Protein AF-H3ZGI3-F1 (afdb_monomer_lite)

pLDDT: mean 88.39, std 12.82, range [35.78, 97.44]

Secondary structure (DSSP, 8-state):
-----PEEEEE-HHHHHHHHHHHHHTT--STT--EEEEETTEEEEEEE-TTSSEEEEES--BSSHHHHHHHHHHHHHHH-

Foldseek 3Di:
DDPLPQAEDEDEPVVQLVQLLVCVVVVHDSPPFWDWDADPQWIWIWGAHPVNRHIYIYPDTHNDPVVVCVVVVVSVVVSD

Radius of gyration: 12.81 Å; chains: 1; bounding box: 39×20×33 Å

Structure (mmCIF, N/CA/C/O backbone):
data_AF-H3ZGI3-F1
#
_entry.id   AF-H3ZGI3-F1
#
loop_
_atom_site.group_PDB
_atom_site.id
_atom_site.type_symbol
_atom_site.label_atom_id
_atom_site.label_alt_id
_atom_site.label_comp_id
_atom_site.label_asym_id
_atom_site.label_entity_id
_atom_site.label_seq_id
_atom_site.pdbx_PDB_ins_code
_atom_site.Cartn_x
_atom_site.Cartn_y
_atom_site.Cartn_z
_atom_site.occupancy
_atom_site.B_iso_or_equiv
_atom_site.auth_seq_id
_atom_site.auth_comp_id
_atom_site.auth_asym_id
_atom_site.auth_atom_id
_atom_site.pdbx_PDB_model_num
ATOM 1 N N . MET A 1 1 ? 27.529 -6.684 10.413 1.00 35.78 1 MET A N 1
ATOM 2 C CA . MET A 1 1 ? 26.216 -7.021 9.825 1.00 35.78 1 MET A CA 1
ATOM 3 C C . MET A 1 1 ? 25.415 -5.733 9.777 1.00 35.78 1 MET A C 1
ATOM 5 O O . MET A 1 1 ? 24.874 -5.321 10.792 1.00 35.78 1 MET A O 1
ATOM 9 N N . THR A 1 2 ? 25.476 -5.011 8.659 1.00 39.56 2 THR A N 1
ATOM 10 C CA . THR A 1 2 ? 24.792 -3.720 8.525 1.00 39.56 2 THR A CA 1
ATOM 11 C C . THR A 1 2 ? 23.322 -4.008 8.269 1.00 39.56 2 THR A C 1
ATOM 13 O O . THR A 1 2 ? 22.963 -4.504 7.205 1.00 39.56 2 THR A O 1
ATOM 16 N N . ILE A 1 3 ? 22.481 -3.778 9.274 1.00 44.84 3 ILE A N 1
ATOM 17 C CA . ILE A 1 3 ? 21.030 -3.809 9.109 1.00 44.84 3 ILE A CA 1
ATOM 18 C C . ILE A 1 3 ? 20.696 -2.570 8.275 1.00 44.84 3 ILE A C 1
ATOM 20 O O . ILE A 1 3 ? 20.706 -1.456 8.794 1.00 44.84 3 ILE A O 1
ATOM 24 N N . PHE A 1 4 ? 20.475 -2.737 6.970 1.00 48.44 4 PHE A N 1
ATOM 25 C CA . PHE A 1 4 ? 19.838 -1.697 6.166 1.00 48.44 4 PHE A CA 1
ATOM 26 C C . PHE A 1 4 ? 18.373 -1.645 6.600 1.00 48.44 4 PHE A C 1
ATOM 28 O O . PHE A 1 4 ? 17.528 -2.379 6.095 1.00 48.44 4 PHE A O 1
ATOM 35 N N . SER A 1 5 ? 18.088 -0.841 7.621 1.00 62.31 5 SER A N 1
ATOM 36 C CA . SER A 1 5 ? 16.719 -0.537 8.017 1.00 62.31 5 SER A CA 1
ATOM 37 C C . SER A 1 5 ? 16.076 0.243 6.875 1.00 62.31 5 SER A C 1
ATOM 39 O O . SER A 1 5 ? 16.480 1.370 6.600 1.00 62.31 5 SER A O 1
ATOM 41 N N . MET A 1 6 ? 15.121 -0.376 6.183 1.00 76.12 6 MET A N 1
ATOM 42 C CA . MET A 1 6 ? 14.389 0.247 5.080 1.00 76.12 6 MET A CA 1
ATOM 43 C C . MET A 1 6 ? 13.700 1.521 5.590 1.00 76.12 6 MET A C 1
ATOM 45 O O . MET A 1 6 ? 12.899 1.466 6.530 1.00 76.12 6 MET A O 1
ATOM 49 N N . GLU A 1 7 ? 14.043 2.674 5.017 1.00 87.69 7 GLU A N 1
ATOM 50 C CA . GLU A 1 7 ? 13.550 3.967 5.494 1.00 87.69 7 GLU A CA 1
ATOM 51 C C . GLU A 1 7 ? 12.052 4.081 5.205 1.00 87.69 7 GLU A C 1
ATOM 53 O O . GLU A 1 7 ? 11.619 3.885 4.070 1.00 87.69 7 GLU A O 1
ATOM 58 N N . THR A 1 8 ? 11.245 4.380 6.225 1.00 91.31 8 THR A N 1
ATOM 59 C CA . THR A 1 8 ? 9.802 4.577 6.049 1.00 91.31 8 THR A CA 1
ATOM 60 C C . THR A 1 8 ? 9.470 6.059 6.032 1.00 91.31 8 THR A C 1
ATOM 62 O O . THR A 1 8 ? 9.713 6.759 7.012 1.00 91.31 8 THR A O 1
ATOM 65 N N . ILE A 1 9 ? 8.866 6.520 4.939 1.00 94.94 9 ILE A N 1
ATOM 66 C CA . ILE A 1 9 ? 8.493 7.918 4.729 1.00 94.94 9 ILE A CA 1
ATOM 67 C C . ILE A 1 9 ? 6.975 8.017 4.611 1.00 94.94 9 ILE A C 1
ATOM 69 O O . ILE A 1 9 ? 6.347 7.291 3.838 1.00 94.94 9 ILE A O 1
ATOM 73 N N . GLU A 1 10 ? 6.375 8.936 5.365 1.00 95.94 10 GLU A N 1
ATOM 74 C CA . GLU A 1 10 ? 4.946 9.217 5.263 1.00 95.94 10 GLU A CA 1
ATOM 75 C C . GLU A 1 10 ? 4.637 10.144 4.082 1.00 95.94 10 GLU A C 1
ATOM 77 O O . GLU A 1 10 ? 5.119 11.277 4.011 1.00 95.94 10 GLU A O 1
ATOM 82 N N . VAL A 1 11 ? 3.766 9.693 3.183 1.00 96.75 11 VAL A N 1
ATOM 83 C CA . VAL A 1 11 ? 3.448 10.379 1.928 1.00 96.75 11 VAL A CA 1
ATOM 84 C C . VAL A 1 11 ? 1.972 10.747 1.812 1.00 96.75 11 VAL A C 1
ATOM 86 O O . VAL A 1 11 ? 1.092 10.134 2.426 1.00 96.75 11 VAL A O 1
ATOM 89 N N . SER A 1 12 ? 1.692 11.780 1.017 1.00 97.38 12 SER A N 1
ATOM 90 C CA . SER A 1 12 ? 0.326 12.124 0.620 1.00 97.38 12 SER A CA 1
ATOM 91 C C . SER A 1 12 ? -0.253 11.086 -0.345 1.00 97.38 12 SER A C 1
ATOM 93 O O . SER A 1 12 ? 0.471 10.282 -0.931 1.00 97.38 12 SER A O 1
ATOM 95 N N . GLU A 1 13 ? -1.567 11.131 -0.559 1.00 96.25 13 GLU A N 1
ATOM 96 C CA . GLU A 1 13 ? -2.234 10.269 -1.540 1.00 96.25 13 GLU A CA 1
ATOM 97 C C . GLU A 1 13 ? -1.690 10.471 -2.964 1.00 96.25 13 GLU A C 1
ATOM 99 O O . GLU A 1 13 ? -1.429 9.493 -3.658 1.00 96.25 13 GLU A O 1
ATOM 104 N N . ALA A 1 14 ? -1.430 11.715 -3.379 1.00 95.12 14 ALA A N 1
ATOM 105 C CA . ALA A 1 14 ? -0.862 12.008 -4.697 1.00 95.12 14 ALA A CA 1
ATOM 106 C C . ALA A 1 14 ? 0.533 11.384 -4.879 1.00 95.12 14 ALA A C 1
ATOM 108 O O . ALA A 1 14 ? 0.820 10.762 -5.900 1.00 95.12 14 ALA A O 1
ATOM 109 N N . GLN A 1 15 ? 1.389 11.500 -3.860 1.00 95.69 15 GLN A N 1
ATOM 110 C CA . GLN A 1 15 ? 2.717 10.887 -3.864 1.00 95.69 15 GLN A CA 1
ATOM 111 C C . GLN A 1 15 ? 2.629 9.356 -3.864 1.00 95.69 15 GLN A C 1
ATOM 113 O O . GLN A 1 15 ? 3.369 8.704 -4.594 1.00 95.69 15 GLN A O 1
ATOM 118 N N . PHE A 1 16 ? 1.707 8.779 -3.091 1.00 95.62 16 PHE A N 1
ATOM 119 C CA . PHE A 1 16 ? 1.474 7.336 -3.057 1.00 95.62 16 PHE A CA 1
ATOM 120 C C . PHE A 1 16 ? 1.036 6.800 -4.428 1.00 95.62 16 PHE A C 1
ATOM 122 O O . PHE A 1 16 ? 1.619 5.842 -4.935 1.00 95.62 16 PHE A O 1
ATOM 129 N N . ARG A 1 17 ? 0.077 7.476 -5.077 1.00 94.94 17 ARG A N 1
ATOM 130 C CA . ARG A 1 17 ? -0.374 7.172 -6.446 1.00 94.94 17 ARG A CA 1
ATOM 131 C C . ARG A 1 17 ? 0.775 7.235 -7.450 1.00 94.94 17 ARG A C 1
ATOM 133 O O . ARG A 1 17 ? 0.899 6.345 -8.285 1.00 94.94 17 ARG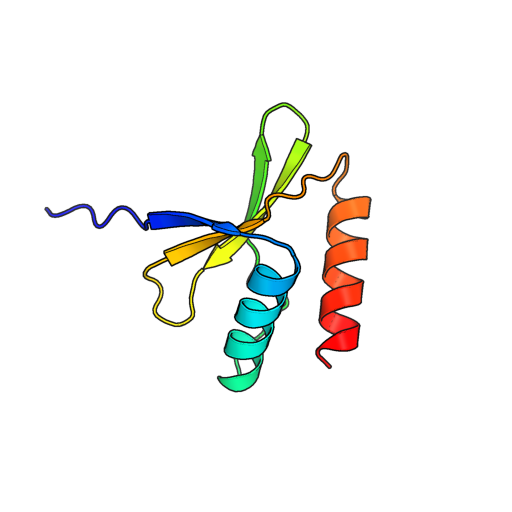 A O 1
ATOM 140 N N . GLN A 1 18 ? 1.664 8.224 -7.335 1.00 94.19 18 GLN A N 1
ATOM 141 C CA . GLN A 1 18 ? 2.850 8.316 -8.191 1.00 94.19 18 GLN A CA 1
ATOM 142 C C . GLN A 1 18 ? 3.765 7.087 -8.051 1.00 94.19 18 GLN A C 1
ATOM 144 O O . GLN A 1 18 ? 4.313 6.621 -9.049 1.00 94.19 18 GLN A O 1
ATOM 149 N N . GLN A 1 19 ? 3.924 6.536 -6.843 1.00 93.06 19 GLN A N 1
ATOM 150 C CA . GLN A 1 19 ? 4.724 5.321 -6.648 1.00 93.06 19 GLN A CA 1
ATOM 151 C C . GLN A 1 19 ? 4.058 4.094 -7.270 1.00 93.06 19 GLN A C 1
ATOM 153 O O . GLN A 1 19 ? 4.736 3.318 -7.939 1.00 93.06 19 GLN A O 1
ATOM 158 N N . LEU A 1 20 ? 2.740 3.944 -7.128 1.00 93.62 20 LEU A N 1
ATOM 159 C CA . LEU A 1 20 ? 1.994 2.872 -7.796 1.00 93.62 20 LEU A CA 1
ATOM 160 C C . LEU A 1 20 ? 2.120 2.957 -9.326 1.00 93.62 20 LEU A C 1
ATOM 162 O O . LEU A 1 20 ? 2.371 1.946 -9.978 1.00 93.62 20 LEU A O 1
ATOM 166 N N . TRP A 1 21 ? 2.054 4.166 -9.891 1.00 92.19 21 TRP A N 1
ATOM 167 C CA . TRP A 1 21 ? 2.301 4.408 -11.317 1.00 92.19 21 TRP A CA 1
ATOM 168 C C . TRP A 1 21 ? 3.696 3.946 -11.754 1.00 92.19 21 TRP A C 1
ATOM 170 O O . TRP A 1 21 ? 3.840 3.273 -12.775 1.00 92.19 21 TRP A O 1
ATOM 180 N N . ARG A 1 22 ? 4.734 4.262 -10.965 1.00 91.06 22 ARG A N 1
ATOM 181 C CA . ARG A 1 22 ? 6.106 3.799 -11.233 1.00 91.06 22 ARG A CA 1
ATOM 182 C C . ARG A 1 22 ? 6.180 2.275 -11.235 1.00 91.06 22 ARG A C 1
ATOM 184 O O . ARG A 1 22 ? 6.757 1.707 -12.157 1.00 91.06 22 ARG A O 1
ATOM 191 N N . TRP A 1 23 ? 5.544 1.613 -10.272 1.00 90.88 23 TRP A N 1
ATOM 192 C CA . TRP A 1 23 ? 5.466 0.151 -10.236 1.00 90.88 23 TRP A CA 1
ATOM 193 C C . TRP A 1 23 ? 4.753 -0.446 -11.452 1.00 90.88 23 TRP A C 1
ATOM 195 O O . TRP A 1 23 ? 5.258 -1.415 -12.022 1.00 90.88 23 TRP A O 1
ATOM 205 N N . LYS A 1 24 ? 3.642 0.155 -11.900 1.00 88.81 24 LYS A N 1
ATOM 206 C CA . LYS A 1 24 ? 2.975 -0.260 -13.143 1.00 88.81 24 LYS A CA 1
ATOM 207 C C . LYS A 1 24 ? 3.914 -0.122 -14.338 1.00 88.81 24 LYS A C 1
ATOM 209 O O . LYS A 1 24 ? 4.046 -1.057 -15.121 1.00 88.81 24 LYS A O 1
ATOM 214 N N . SER A 1 25 ? 4.599 1.018 -14.462 1.00 87.50 25 SER A N 1
ATOM 215 C CA . SER A 1 25 ? 5.470 1.299 -15.613 1.00 87.50 25 SER A CA 1
ATOM 216 C C . SER A 1 25 ? 6.640 0.323 -15.762 1.00 87.50 25 SER A C 1
ATOM 218 O O . SER A 1 25 ? 7.106 0.105 -16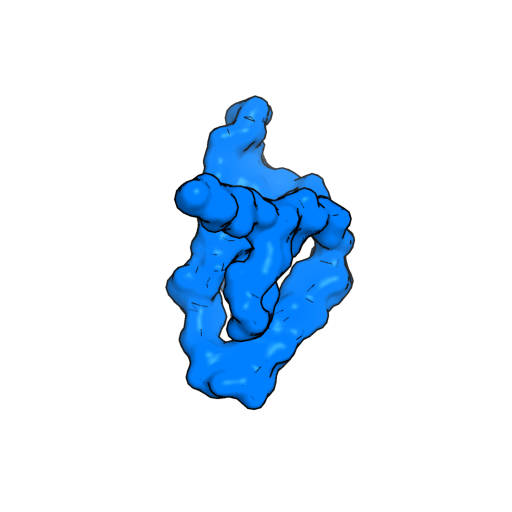.875 1.00 87.50 25 SER A O 1
ATOM 220 N N . VAL A 1 26 ? 7.083 -0.308 -14.669 1.00 86.25 26 VAL A N 1
ATOM 221 C CA . VAL A 1 26 ? 8.136 -1.339 -14.697 1.00 86.25 26 VAL A CA 1
ATOM 222 C C . VAL A 1 26 ? 7.589 -2.764 -14.875 1.00 86.25 26 VAL A C 1
ATOM 224 O O . VAL A 1 26 ? 8.340 -3.727 -14.743 1.00 86.25 26 VAL A O 1
ATOM 227 N N . GLY A 1 27 ? 6.289 -2.918 -15.157 1.00 77.38 27 GLY A N 1
ATOM 228 C CA . GLY A 1 27 ? 5.655 -4.203 -15.474 1.00 77.38 27 GLY A CA 1
ATOM 229 C C . GLY A 1 27 ? 5.433 -5.128 -14.274 1.00 77.38 27 GLY A C 1
ATOM 230 O O . GLY A 1 27 ? 5.335 -6.342 -14.442 1.00 77.38 27 GLY A O 1
ATOM 231 N N . ARG A 1 28 ? 5.385 -4.590 -13.050 1.00 72.19 28 ARG A N 1
ATOM 232 C CA . ARG A 1 28 ? 5.178 -5.380 -11.825 1.00 72.19 28 ARG A CA 1
ATOM 233 C C . ARG A 1 28 ? 3.697 -5.415 -11.444 1.00 72.19 28 ARG A C 1
ATOM 235 O O .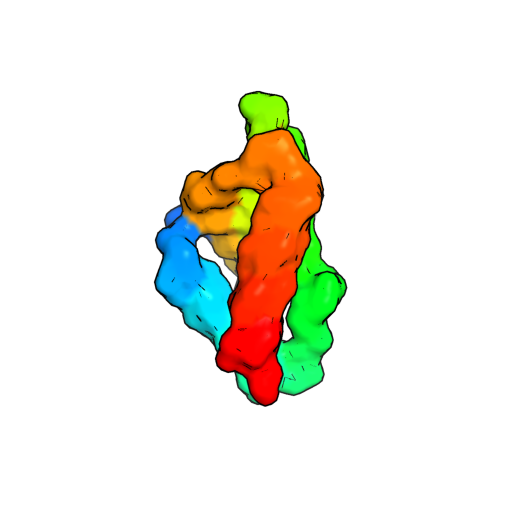 ARG A 1 28 ? 2.992 -4.415 -11.549 1.00 72.19 28 ARG A O 1
ATOM 242 N N . THR A 1 29 ? 3.239 -6.559 -10.939 1.00 76.00 29 THR A N 1
ATOM 243 C CA . THR A 1 29 ? 1.856 -6.739 -10.481 1.00 76.00 29 THR A CA 1
ATOM 244 C C . THR A 1 29 ? 1.572 -5.901 -9.234 1.00 76.00 29 THR A C 1
ATOM 246 O O . THR A 1 29 ? 2.181 -6.116 -8.187 1.00 76.00 29 THR A O 1
ATOM 249 N N . LEU A 1 30 ? 0.608 -4.982 -9.328 1.00 79.81 30 LEU A N 1
ATOM 250 C CA . LEU A 1 30 ? 0.238 -4.093 -8.222 1.00 79.81 30 LEU A CA 1
ATOM 251 C C . LEU A 1 30 ? -0.564 -4.794 -7.113 1.00 79.81 30 LEU A C 1
ATOM 253 O O . LEU A 1 30 ? -0.468 -4.402 -5.958 1.00 79.81 30 LEU A O 1
ATOM 257 N N . LEU A 1 31 ? -1.300 -5.865 -7.428 1.00 75.19 31 LEU A N 1
ATOM 258 C CA . LEU A 1 31 ? -2.217 -6.533 -6.489 1.00 75.19 31 LEU A CA 1
ATOM 259 C C . LEU A 1 31 ? -1.553 -7.031 -5.194 1.00 75.19 31 LEU A C 1
ATOM 261 O O . LEU A 1 31 ? -2.167 -6.977 -4.134 1.00 75.19 31 LEU A O 1
ATOM 265 N N . ASN A 1 32 ? -0.301 -7.487 -5.272 1.00 74.69 32 ASN A N 1
ATOM 266 C CA . ASN A 1 32 ? 0.442 -8.033 -4.126 1.00 74.69 32 ASN A CA 1
ATOM 267 C C . ASN A 1 32 ? 1.465 -7.044 -3.554 1.00 74.69 32 ASN A C 1
ATOM 269 O O . ASN A 1 32 ? 2.290 -7.412 -2.721 1.00 74.69 32 ASN A O 1
ATOM 273 N N . LEU A 1 33 ? 1.458 -5.807 -4.048 1.00 83.12 33 LEU A N 1
ATOM 274 C CA . LEU A 1 33 ? 2.447 -4.802 -3.701 1.00 83.12 33 LEU A CA 1
ATOM 275 C C . LEU A 1 33 ? 2.239 -4.156 -2.319 1.00 83.12 33 LEU A C 1
ATOM 277 O O . LEU A 1 33 ? 3.240 -3.916 -1.638 1.00 83.12 33 LEU A O 1
ATOM 281 N N . PRO A 1 34 ? 1.011 -3.807 -1.890 1.00 90.12 34 PRO A N 1
ATOM 282 C CA . PRO A 1 34 ? 0.854 -3.037 -0.673 1.00 90.12 34 PRO A CA 1
ATOM 283 C C . PRO A 1 34 ? 1.009 -3.907 0.571 1.00 90.12 34 PRO A C 1
ATOM 285 O O . PRO A 1 34 ? 0.427 -4.984 0.695 1.00 90.12 34 PRO A O 1
ATOM 288 N N . LYS A 1 35 ? 1.723 -3.372 1.555 1.00 93.12 35 LYS A N 1
ATOM 289 C CA . LYS A 1 35 ? 1.716 -3.875 2.921 1.00 93.12 35 LYS A CA 1
ATOM 290 C C . LYS A 1 35 ? 0.601 -3.176 3.692 1.00 93.12 35 LYS A C 1
ATOM 292 O O . LYS A 1 35 ? 0.509 -1.950 3.680 1.00 93.12 35 LYS A O 1
ATOM 297 N N . ILE A 1 36 ? -0.235 -3.954 4.372 1.00 94.62 36 ILE A N 1
ATOM 298 C CA . ILE A 1 36 ? -1.296 -3.437 5.239 1.00 94.62 36 ILE A CA 1
ATOM 299 C C . ILE A 1 36 ? -0.950 -3.774 6.684 1.00 94.62 36 ILE A C 1
ATOM 301 O O . ILE A 1 36 ? -0.650 -4.920 7.012 1.00 94.62 36 ILE A O 1
ATOM 305 N N . GLU A 1 37 ? -1.006 -2.772 7.553 1.00 93.69 37 GLU A N 1
ATOM 306 C CA . GLU A 1 37 ? -0.710 -2.911 8.977 1.00 93.69 37 GLU A CA 1
ATOM 307 C C . GLU A 1 37 ? -1.816 -2.278 9.816 1.00 93.69 37 GLU A C 1
ATOM 309 O O . GLU A 1 37 ? -2.418 -1.277 9.421 1.00 93.69 37 GLU A O 1
ATOM 314 N N . LYS A 1 38 ? -2.064 -2.833 11.006 1.00 92.81 38 LYS A N 1
ATOM 315 C CA . LYS A 1 38 ? -2.964 -2.237 11.996 1.00 92.81 38 LYS A CA 1
ATOM 316 C C . LYS A 1 38 ? -2.143 -1.519 13.062 1.00 92.81 38 LYS A C 1
ATOM 318 O O . LYS A 1 38 ? -1.323 -2.144 13.727 1.00 92.81 38 LYS A O 1
ATOM 323 N N . ARG A 1 39 ? -2.392 -0.225 13.253 1.00 90.38 39 ARG A N 1
ATOM 324 C CA . ARG A 1 39 ? -1.748 0.610 14.272 1.00 90.38 39 ARG A CA 1
ATOM 325 C C . ARG A 1 39 ? -2.785 1.529 14.905 1.00 90.38 39 ARG A C 1
ATOM 327 O O . ARG A 1 39 ? -3.574 2.137 14.190 1.00 90.38 39 ARG A O 1
ATOM 334 N N . ASP A 1 40 ? -2.802 1.597 16.235 1.00 89.62 40 ASP A N 1
ATOM 335 C CA . ASP A 1 40 ? -3.730 2.447 17.000 1.00 89.62 40 ASP A CA 1
ATOM 336 C C . ASP A 1 40 ? -5.197 2.247 16.579 1.00 89.62 40 ASP A C 1
ATOM 338 O O . ASP A 1 40 ? -5.960 3.184 16.380 1.00 89.62 40 ASP A O 1
ATOM 342 N N . HIS A 1 41 ? -5.560 0.976 16.376 1.00 91.50 41 HIS A N 1
ATOM 343 C CA . HIS A 1 41 ? -6.880 0.507 15.933 1.00 91.50 41 HIS A CA 1
ATOM 344 C C . HIS A 1 41 ? -7.287 0.878 14.501 1.00 91.50 41 HIS A C 1
ATOM 346 O O . HIS A 1 41 ? -8.286 0.345 14.025 1.00 91.50 41 HIS A O 1
ATOM 352 N N . LYS A 1 42 ? -6.468 1.644 13.777 1.00 94.69 42 LYS A N 1
ATOM 353 C CA . LYS A 1 42 ? -6.661 1.959 12.360 1.00 94.69 42 LYS A CA 1
ATOM 354 C C . LYS A 1 42 ? -5.763 1.112 11.469 1.00 94.69 42 LYS A C 1
ATOM 356 O O . LYS A 1 42 ? -4.735 0.591 11.900 1.00 94.69 42 LYS A O 1
ATOM 361 N N . LEU A 1 43 ? -6.140 0.976 10.207 1.00 95.94 43 LEU A N 1
ATOM 362 C CA . LEU A 1 43 ? -5.320 0.362 9.174 1.00 95.94 43 LEU A CA 1
ATOM 363 C C . LEU A 1 43 ? -4.520 1.418 8.426 1.00 95.94 43 LEU A C 1
ATOM 365 O O . LEU A 1 43 ? -5.005 2.517 8.145 1.00 95.94 43 LEU A O 1
ATOM 369 N N . ARG A 1 44 ? -3.293 1.056 8.076 1.00 95.56 44 ARG A N 1
ATOM 370 C CA . ARG A 1 44 ? -2.385 1.845 7.249 1.00 95.56 44 ARG A CA 1
ATOM 371 C C . ARG A 1 44 ? -1.915 0.978 6.094 1.00 95.56 44 ARG A C 1
ATOM 373 O O . ARG A 1 44 ? -1.798 -0.238 6.237 1.00 95.56 44 ARG A O 1
ATOM 380 N N . ILE A 1 45 ? -1.667 1.619 4.962 1.00 95.94 45 ILE A N 1
ATOM 381 C CA . ILE A 1 45 ? -1.165 0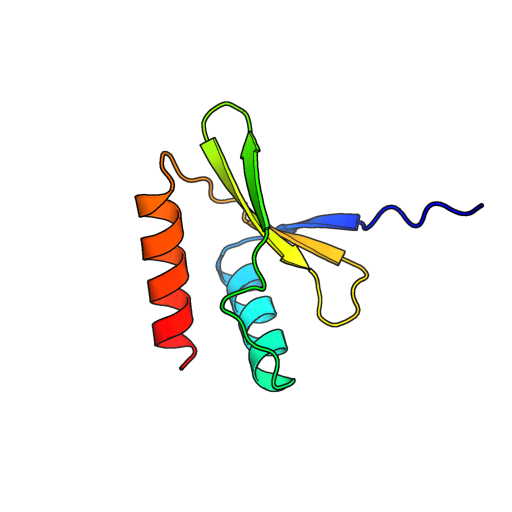.977 3.753 1.00 95.94 45 ILE A CA 1
ATOM 382 C C . ILE A 1 45 ? 0.181 1.593 3.393 1.00 95.94 45 ILE A C 1
ATOM 384 O O . ILE A 1 45 ? 0.361 2.811 3.478 1.00 95.94 45 ILE A O 1
ATOM 388 N N . SER A 1 46 ? 1.128 0.757 2.997 1.00 95.81 46 SER A N 1
ATOM 389 C CA . SER A 1 46 ? 2.433 1.185 2.520 1.00 95.81 46 SER A CA 1
ATOM 390 C C . SER A 1 46 ? 2.848 0.411 1.278 1.00 95.81 46 SER A C 1
ATOM 392 O O . SER A 1 46 ? 2.383 -0.701 1.041 1.00 95.81 46 SER A O 1
ATOM 394 N N . VAL A 1 47 ? 3.710 1.008 0.463 1.00 93.81 47 VAL A N 1
ATOM 395 C CA . VAL A 1 47 ? 4.337 0.347 -0.686 1.00 93.81 47 VAL A CA 1
ATOM 396 C C . VAL A 1 47 ? 5.832 0.565 -0.631 1.00 93.81 47 VAL A C 1
ATOM 398 O O . VAL A 1 47 ? 6.304 1.649 -0.294 1.00 93.81 47 VAL A O 1
ATOM 401 N N . VAL A 1 48 ? 6.586 -0.468 -0.971 1.00 91.25 48 VAL A N 1
ATOM 402 C CA . VAL A 1 48 ? 8.034 -0.344 -1.134 1.00 91.25 48 VAL A CA 1
ATOM 403 C C . VAL A 1 48 ? 8.313 0.399 -2.441 1.00 91.25 48 VAL A C 1
ATOM 405 O O . VAL A 1 48 ? 7.518 0.313 -3.366 1.00 91.25 48 VAL A O 1
ATOM 408 N N . SER A 1 49 ? 9.391 1.163 -2.538 1.00 89.62 49 SER A N 1
ATOM 409 C CA . SER A 1 49 ? 9.887 1.756 -3.779 1.00 89.62 49 SER A CA 1
ATOM 410 C C . SER A 1 49 ? 10.371 0.678 -4.756 1.00 89.62 49 SER A C 1
ATOM 412 O O . SER A 1 49 ? 10.734 -0.427 -4.361 1.00 89.62 49 SER A O 1
ATOM 414 N N . VAL A 1 50 ? 10.428 1.003 -6.050 1.00 87.44 50 VAL A N 1
ATOM 415 C CA . VAL A 1 50 ? 10.874 0.062 -7.099 1.00 87.44 50 VAL A CA 1
ATOM 416 C C . VAL A 1 50 ? 12.307 -0.448 -6.866 1.00 87.44 50 VAL A C 1
ATOM 418 O O . VAL A 1 50 ? 12.621 -1.591 -7.199 1.00 87.44 50 VAL A O 1
ATOM 421 N N . ASP A 1 51 ? 13.165 0.375 -6.262 1.00 87.69 51 ASP A N 1
ATOM 422 C CA . ASP A 1 51 ? 14.545 0.031 -5.896 1.00 87.69 51 ASP A CA 1
ATOM 423 C C . ASP A 1 51 ? 14.663 -0.769 -4.581 1.00 87.69 51 ASP A C 1
ATOM 425 O O . ASP A 1 51 ? 15.747 -1.245 -4.254 1.00 87.69 51 ASP A O 1
ATOM 429 N N . ASN A 1 52 ? 13.556 -1.006 -3.869 1.00 86.12 52 ASN A N 1
ATOM 430 C CA . ASN A 1 52 ? 13.493 -1.706 -2.580 1.00 86.12 52 ASN A CA 1
ATOM 431 C C . ASN A 1 52 ? 14.234 -1.014 -1.422 1.00 86.12 52 ASN A C 1
ATOM 433 O O . ASN A 1 52 ? 14.606 -1.669 -0.451 1.00 86.12 52 ASN A O 1
ATOM 437 N N . ILE A 1 53 ? 14.442 0.302 -1.511 1.00 88.62 53 ILE A N 1
ATOM 438 C CA . ILE A 1 53 ? 15.182 1.079 -0.504 1.00 88.62 53 ILE A CA 1
ATOM 439 C C . ILE A 1 53 ? 14.239 1.801 0.468 1.00 88.62 53 ILE A C 1
ATOM 441 O O . ILE A 1 53 ? 14.525 1.898 1.663 1.00 88.62 53 ILE A O 1
ATOM 445 N N . THR A 1 54 ? 13.100 2.291 -0.021 1.00 92.00 54 THR A N 1
ATOM 446 C CA . THR A 1 54 ? 12.186 3.157 0.729 1.00 92.00 54 THR A CA 1
ATOM 447 C C . THR A 1 54 ? 10.815 2.511 0.869 1.00 92.00 54 THR A C 1
ATOM 449 O O . THR A 1 54 ? 10.262 1.967 -0.080 1.00 92.00 54 THR A O 1
ATOM 452 N N . CYS A 1 55 ? 10.217 2.605 2.050 1.00 93.94 55 CYS A N 1
ATOM 453 C CA . CYS A 1 55 ? 8.823 2.265 2.293 1.00 93.94 55 CYS A CA 1
ATOM 454 C C . CYS A 1 55 ? 7.990 3.549 2.326 1.00 93.94 55 CYS A C 1
ATOM 456 O O . CYS A 1 55 ? 8.151 4.385 3.212 1.00 93.94 55 CYS A O 1
ATOM 458 N N . TYR A 1 56 ? 7.079 3.718 1.379 1.00 95.56 56 TYR A N 1
ATOM 459 C CA . TYR A 1 56 ? 6.159 4.847 1.354 1.00 95.56 56 TYR A CA 1
ATOM 460 C C . TYR A 1 56 ? 4.874 4.476 2.083 1.00 95.56 56 TYR A C 1
ATOM 462 O O . TYR A 1 56 ? 4.076 3.684 1.585 1.00 95.56 56 TYR A O 1
ATOM 470 N N . SER A 1 57 ? 4.671 5.049 3.266 1.00 96.06 57 SER A N 1
ATOM 471 C CA . SER A 1 57 ? 3.474 4.852 4.083 1.00 96.06 57 SER A CA 1
ATOM 472 C C . SER A 1 57 ? 2.464 5.960 3.818 1.00 96.06 57 SER A C 1
ATOM 474 O O . SER A 1 57 ? 2.792 7.143 3.896 1.00 96.06 57 SER A O 1
ATOM 476 N N . LEU A 1 58 ? 1.223 5.606 3.504 1.00 97.44 58 LEU A N 1
ATOM 477 C CA . LEU A 1 58 ? 0.180 6.598 3.283 1.00 97.44 58 LEU A CA 1
ATOM 478 C C . LEU A 1 58 ? -0.189 7.295 4.606 1.00 97.44 58 LEU A C 1
ATOM 48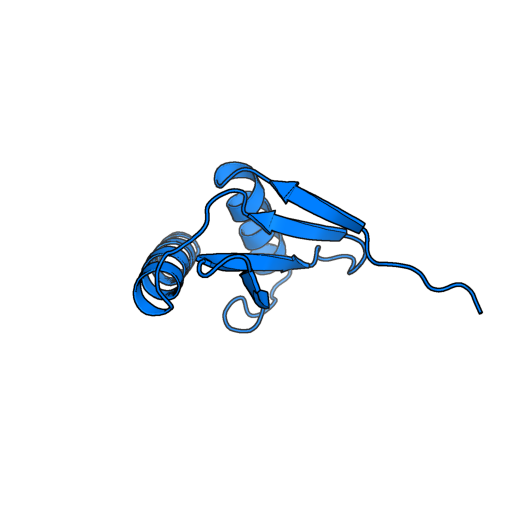0 O O . LEU A 1 58 ? -0.471 6.649 5.618 1.00 97.44 58 LEU A O 1
ATOM 484 N N . LYS A 1 59 ? -0.240 8.635 4.596 1.00 96.38 59 LYS A N 1
ATOM 485 C CA . LYS A 1 59 ? -0.684 9.432 5.759 1.00 96.38 59 LYS A CA 1
ATOM 486 C C . LYS A 1 59 ? -2.133 9.144 6.157 1.00 96.38 59 LYS A C 1
ATOM 488 O O . LYS A 1 59 ? -2.457 9.124 7.342 1.00 96.38 59 LYS A O 1
ATOM 493 N N . LYS A 1 60 ? -3.003 8.914 5.170 1.00 94.44 60 LYS A N 1
ATOM 494 C CA . LYS A 1 60 ? -4.395 8.501 5.380 1.00 94.44 60 LYS A CA 1
ATOM 495 C C . LYS A 1 60 ? -4.436 7.127 6.056 1.00 94.44 60 LYS A C 1
ATOM 497 O O . LYS A 1 60 ? -3.701 6.217 5.684 1.00 94.44 60 LYS A O 1
ATOM 502 N N . SER A 1 61 ? -5.323 6.994 7.033 1.00 95.94 61 SER A N 1
ATOM 503 C CA . SER A 1 61 ? -5.626 5.737 7.716 1.00 95.94 61 SER A CA 1
ATOM 504 C C . SER A 1 61 ? -7.075 5.330 7.456 1.00 95.94 61 SER A C 1
ATOM 506 O O . SER A 1 61 ? -7.881 6.146 7.003 1.00 95.94 61 SER A O 1
ATOM 508 N N . PHE A 1 62 ? -7.391 4.063 7.710 1.00 96.94 62 PHE A N 1
ATOM 509 C CA . PHE A 1 62 ? -8.695 3.470 7.423 1.00 96.94 62 PHE A CA 1
ATOM 510 C C . PHE A 1 62 ? -9.247 2.780 8.664 1.00 96.94 62 PHE A C 1
ATOM 512 O O . PHE A 1 62 ? -8.499 2.164 9.418 1.00 96.94 62 PHE A O 1
ATOM 519 N N . GLU A 1 63 ? -10.559 2.842 8.863 1.00 96.56 63 GLU A N 1
ATOM 520 C CA . GLU A 1 63 ? -11.195 2.232 10.038 1.00 96.56 63 GLU A CA 1
ATOM 521 C C . GLU A 1 63 ? -11.426 0.721 9.846 1.00 96.56 63 GLU A C 1
ATOM 523 O O . GLU A 1 63 ? -11.562 -0.029 10.811 1.00 96.56 63 GLU A O 1
ATOM 528 N N . SER A 1 64 ? -11.451 0.241 8.597 1.00 95.94 64 SER A N 1
ATOM 529 C CA . SER A 1 64 ? -11.677 -1.171 8.281 1.00 95.94 64 SER A CA 1
ATOM 530 C C . SER A 1 64 ? -10.957 -1.623 7.013 1.00 95.94 64 SER A C 1
ATOM 532 O O . SER A 1 64 ? -10.615 -0.817 6.143 1.00 95.94 64 SER A O 1
ATOM 534 N N . TYR A 1 65 ? -10.750 -2.940 6.895 1.00 95.12 65 TYR A N 1
ATOM 535 C CA . TYR A 1 65 ? -10.127 -3.542 5.710 1.00 95.12 65 TYR A CA 1
ATOM 536 C C . TYR A 1 65 ? -10.956 -3.275 4.457 1.00 95.12 65 TYR A C 1
ATOM 538 O O . TYR A 1 65 ? -10.395 -2.970 3.415 1.00 95.12 65 TYR A O 1
ATOM 546 N N . GLN A 1 66 ? -12.284 -3.309 4.572 1.00 95.94 66 GLN A N 1
ATOM 547 C CA . GLN A 1 66 ? -13.189 -3.002 3.468 1.00 95.94 66 GLN A CA 1
ATOM 548 C C . GLN A 1 66 ? -12.978 -1.579 2.936 1.00 95.94 66 GLN A C 1
ATOM 550 O O . GLN A 1 66 ? -12.866 -1.393 1.730 1.00 95.94 66 GLN A O 1
ATOM 555 N N . GLN A 1 67 ? -12.876 -0.575 3.816 1.00 97.31 67 GLN A N 1
ATOM 556 C CA . GLN A 1 67 ? -12.621 0.804 3.385 1.00 97.31 67 GLN A CA 1
ATOM 557 C C . GLN A 1 67 ? -11.269 0.940 2.680 1.00 97.31 6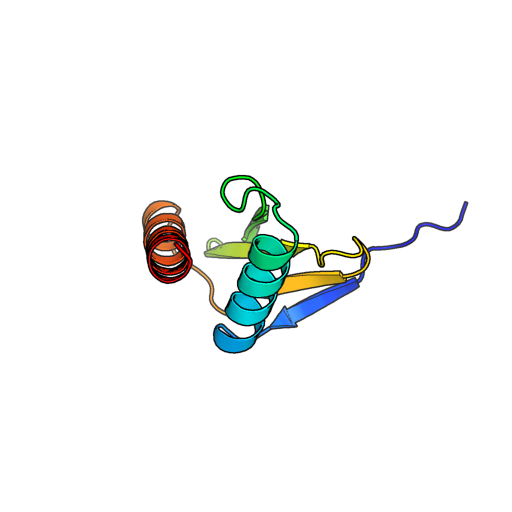7 GLN A C 1
ATOM 559 O O . GLN A 1 67 ? -11.176 1.615 1.656 1.00 97.31 67 GLN A O 1
ATOM 564 N N . LEU A 1 68 ? -10.235 0.293 3.223 1.00 97.00 68 LEU A N 1
ATOM 565 C CA . LEU A 1 68 ? -8.894 0.307 2.648 1.00 97.00 68 LEU A CA 1
ATOM 566 C C . LEU A 1 68 ? -8.874 -0.356 1.271 1.00 97.00 68 LEU A C 1
ATOM 568 O O . LEU A 1 68 ? -8.369 0.240 0.325 1.00 97.00 68 LEU A O 1
ATOM 572 N N . LEU A 1 69 ? -9.437 -1.559 1.151 1.00 94.94 69 LEU A N 1
ATOM 573 C CA . LEU A 1 69 ? -9.447 -2.321 -0.095 1.00 94.94 69 LEU A CA 1
ATOM 574 C C . LEU A 1 69 ? -10.312 -1.658 -1.166 1.00 94.94 69 LEU A C 1
ATOM 576 O O . LEU A 1 69 ? -9.894 -1.626 -2.314 1.00 94.94 69 LEU A O 1
ATOM 580 N N . ASN A 1 70 ? -11.453 -1.063 -0.806 1.00 96.44 70 ASN A N 1
ATOM 581 C CA . ASN A 1 70 ? -12.266 -0.300 -1.756 1.00 96.44 70 ASN A CA 1
ATOM 582 C C . ASN A 1 70 ? -11.508 0.922 -2.287 1.00 96.44 70 ASN A C 1
ATOM 584 O O . ASN A 1 70 ? -11.497 1.175 -3.488 1.00 96.44 70 ASN A O 1
ATOM 588 N N . TRP A 1 71 ? -10.849 1.673 -1.399 1.00 96.44 71 TRP A N 1
ATOM 589 C CA . TRP A 1 71 ? -10.026 2.810 -1.811 1.00 96.44 71 TRP A CA 1
ATOM 590 C C . TRP A 1 71 ? -8.852 2.358 -2.685 1.00 96.44 71 TRP A C 1
ATOM 592 O O . TRP A 1 71 ? -8.611 2.944 -3.736 1.00 96.44 71 TRP A O 1
ATOM 602 N N . TYR A 1 72 ? -8.147 1.297 -2.291 1.00 95.44 72 TYR A N 1
ATOM 603 C CA . TYR A 1 72 ? -7.012 0.795 -3.058 1.00 95.44 72 TYR A CA 1
ATOM 604 C C . TYR A 1 72 ? -7.447 0.250 -4.422 1.00 95.44 72 TYR A C 1
ATOM 606 O O . TYR A 1 72 ? -6.822 0.582 -5.422 1.00 95.44 72 TYR A O 1
ATOM 614 N N . GLY A 1 73 ? -8.554 -0.494 -4.472 1.00 93.88 73 GLY A N 1
ATOM 615 C CA . GLY A 1 73 ? -9.175 -0.978 -5.703 1.00 93.88 73 GLY A CA 1
ATOM 616 C C . GLY A 1 73 ? -9.493 0.161 -6.665 1.00 93.88 73 GLY A C 1
ATOM 617 O O . GLY A 1 73 ? -9.031 0.122 -7.794 1.00 93.88 73 GLY A O 1
ATOM 618 N N . SER A 1 74 ? -10.127 1.241 -6.189 1.00 94.94 74 SER A N 1
ATOM 619 C CA . SER A 1 74 ? -10.419 2.400 -7.051 1.00 94.94 74 SER A CA 1
ATOM 620 C C . SER A 1 74 ? -9.168 3.032 -7.672 1.00 94.94 74 SER A C 1
ATOM 622 O O . SER A 1 74 ? -9.208 3.502 -8.802 1.00 94.94 74 SER A O 1
ATOM 624 N N . ILE A 1 75 ? -8.032 3.005 -6.966 1.00 93.50 75 ILE A N 1
ATOM 625 C CA . ILE A 1 75 ? -6.757 3.470 -7.521 1.00 93.50 75 ILE A CA 1
ATOM 626 C C . ILE A 1 75 ? -6.235 2.501 -8.574 1.00 93.50 75 ILE A C 1
ATOM 628 O O . ILE A 1 75 ? -5.685 2.946 -9.573 1.00 93.50 75 ILE A O 1
ATOM 632 N N . LEU A 1 76 ? -6.361 1.193 -8.348 1.00 91.38 76 LEU A N 1
ATOM 633 C CA . LEU A 1 76 ? -5.958 0.201 -9.338 1.00 91.38 76 LEU A CA 1
ATOM 634 C C . LEU A 1 76 ? -6.789 0.316 -10.617 1.00 91.38 76 LEU A C 1
ATOM 636 O O . LEU A 1 76 ? -6.197 0.265 -11.686 1.00 91.38 76 LEU A O 1
ATOM 640 N N . ASP A 1 77 ? -8.095 0.558 -10.502 1.00 91.44 77 ASP A N 1
ATOM 641 C CA . ASP A 1 77 ? -8.992 0.756 -11.647 1.00 91.44 77 ASP A CA 1
ATOM 642 C C . ASP A 1 77 ? -8.606 2.006 -12.461 1.00 91.44 77 ASP A C 1
ATOM 644 O O . ASP A 1 77 ? -8.622 1.988 -13.686 1.00 91.44 77 ASP A O 1
ATOM 648 N N . GLU A 1 78 ? -8.207 3.101 -11.799 1.00 90.38 78 GLU A N 1
ATOM 649 C CA . GLU A 1 78 ? -7.666 4.293 -12.479 1.00 90.38 78 GLU A CA 1
ATOM 650 C C . GLU A 1 78 ? -6.303 4.041 -13.135 1.00 90.38 78 GLU A C 1
ATOM 652 O O . GLU A 1 78 ? -5.894 4.752 -14.058 1.00 90.38 78 GLU A O 1
ATOM 657 N N . LEU A 1 79 ? -5.554 3.092 -12.578 1.00 85.00 79 LEU A N 1
ATOM 658 C CA . LEU A 1 79 ? -4.245 2.716 -13.060 1.00 85.00 79 LEU A CA 1
ATOM 659 C C . LEU A 1 79 ? -4.315 1.671 -14.155 1.00 85.00 79 LEU A C 1
ATOM 661 O O . LEU A 1 79 ? -3.247 1.445 -14.690 1.00 85.00 79 LEU A O 1
ATOM 665 N N . GLU A 1 80 ? -5.436 1.025 -14.479 1.00 68.00 80 GLU A N 1
ATOM 666 C CA . GLU A 1 80 ? -5.545 0.003 -15.540 1.00 68.00 80 GLU A CA 1
ATOM 667 C C . GLU A 1 80 ? -5.487 0.618 -16.947 1.00 68.00 80 GLU A C 1
ATOM 669 O O . GLU A 1 80 ? -4.590 0.178 -17.714 1.00 68.00 80 GLU A O 1
#

Organism: NCBI:txid1129374

Sequence (80 aa):
MTIFSMETIEVSEAQFRQQLWRWKSVGRTLLNLPKIEKRDHKLRISVVSVDNITCYSLKKSFESYQQLLNWYGSILDELE